Protein AF-A0A953R1S3-F1 (afdb_monomer_lite)

pLDDT: mean 83.06, std 13.64, range [42.0, 95.94]

Radius of gyration: 13.82 Å; chains: 1; bounding box: 31×22×37 Å

Sequence (80 aa):
MKKLDEGAPVVVGKAYDFVLWLLPKVENFPKAHRFTVGERLTTHGLDLLTSLVEAAYSREKAGLLDQASRKVNSTRLSDL

Foldseek 3Di:
DPDDDPQADPVLVVLVVVLVVLLVVLVPDDPVCSVPVVVLVNVLSVVLNVLSVCLRPDPPNPVSVVVSVVSVVVNDPPVD

Secondary structure (DSSP, 8-state):
-----TTS-HHHHHHHHHHHHHHHHHHTS-HHHIIIIIHHHHHHHHHHHHHHHHHHH-S-HHHHHHHHHHHHHHHSGGG-

Structure (mmCIF, N/CA/C/O backbone):
data_AF-A0A953R1S3-F1
#
_entry.id   AF-A0A953R1S3-F1
#
loop_
_atom_site.group_PDB
_atom_site.id
_atom_site.type_symbol
_atom_site.label_atom_id
_atom_site.label_alt_id
_atom_site.label_comp_id
_atom_site.label_asym_id
_atom_site.label_entity_id
_atom_site.label_seq_id
_atom_site.pdbx_PDB_ins_code
_atom_site.Cartn_x
_atom_site.Cartn_y
_atom_site.Cartn_z
_atom_site.occupancy
_atom_site.B_iso_or_equiv
_atom_site.auth_seq_id
_atom_site.auth_comp_id
_atom_site.auth_asym_id
_atom_site.auth_atom_id
_atom_site.pdbx_PDB_model_num
ATOM 1 N N . MET A 1 1 ? 8.158 -14.878 10.613 1.00 48.56 1 MET A N 1
ATOM 2 C CA . MET A 1 1 ? 6.921 -14.077 10.536 1.00 48.56 1 MET A CA 1
ATOM 3 C C . MET A 1 1 ? 6.750 -13.385 11.881 1.00 48.56 1 MET A C 1
ATOM 5 O O . MET A 1 1 ? 6.350 -14.031 12.841 1.00 48.56 1 MET A O 1
ATOM 9 N N . LYS A 1 2 ? 7.204 -12.133 12.013 1.00 46.47 2 LYS A N 1
ATOM 10 C CA . LYS A 1 2 ? 6.982 -11.364 13.245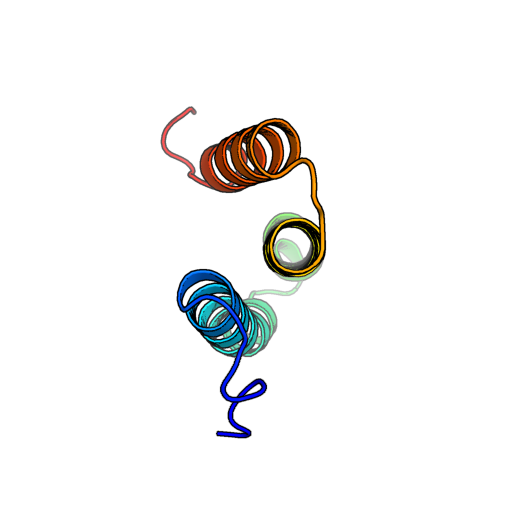 1.00 46.47 2 LYS A CA 1
ATOM 11 C C . LYS 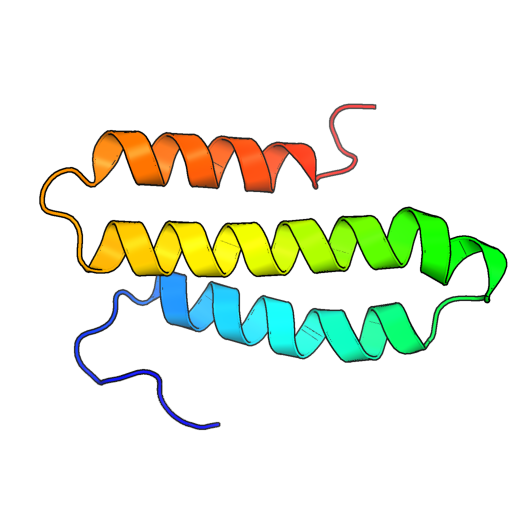A 1 2 ? 5.496 -11.013 13.232 1.00 46.47 2 LYS A C 1
ATOM 13 O O . LYS A 1 2 ? 5.080 -10.283 12.339 1.00 46.47 2 LYS A O 1
ATOM 18 N N . LYS A 1 3 ? 4.693 -11.623 14.111 1.00 50.91 3 LYS A N 1
ATOM 19 C CA . LYS A 1 3 ? 3.279 -11.254 14.242 1.00 50.91 3 LYS A CA 1
ATOM 20 C C . LYS A 1 3 ? 3.244 -9.747 14.499 1.00 50.91 3 LYS A C 1
ATOM 22 O O . LYS A 1 3 ? 3.818 -9.304 15.492 1.00 50.91 3 LYS A O 1
ATOM 27 N N . LEU A 1 4 ? 2.632 -8.979 13.597 1.00 56.69 4 LEU A N 1
ATOM 28 C CA . LEU A 1 4 ? 2.128 -7.668 13.988 1.00 56.69 4 LEU A CA 1
ATOM 29 C C . LEU A 1 4 ? 1.184 -7.887 15.174 1.00 56.69 4 LEU A C 1
ATOM 31 O O . LEU A 1 4 ? 0.479 -8.898 15.209 1.00 56.69 4 LEU A O 1
ATOM 35 N N . ASP A 1 5 ? 1.269 -6.988 16.148 1.00 59.75 5 ASP A N 1
ATOM 36 C CA . ASP A 1 5 ? 0.681 -7.087 17.484 1.00 59.75 5 ASP A CA 1
ATOM 37 C C . ASP A 1 5 ? -0.724 -7.715 17.488 1.00 59.75 5 ASP A C 1
ATOM 39 O O . ASP A 1 5 ? -1.547 -7.415 16.624 1.00 59.75 5 ASP A O 1
ATOM 43 N N . GLU A 1 6 ? -1.028 -8.557 18.483 1.00 58.56 6 GLU A N 1
ATOM 44 C CA . GLU A 1 6 ? -2.286 -9.328 18.586 1.00 58.56 6 GLU A CA 1
ATOM 45 C C . GLU A 1 6 ? -3.579 -8.476 18.606 1.00 58.56 6 GLU A C 1
ATOM 47 O O . GLU A 1 6 ? -4.675 -9.029 18.562 1.00 58.56 6 GLU A O 1
ATOM 52 N N . GLY A 1 7 ? -3.474 -7.141 18.612 1.00 70.38 7 GLY A N 1
ATOM 53 C CA . GLY A 1 7 ? -4.591 -6.194 18.508 1.00 70.38 7 GLY A CA 1
ATOM 54 C C . GLY A 1 7 ? -4.752 -5.488 17.152 1.00 70.38 7 GLY A C 1
ATOM 55 O O . GLY A 1 7 ? -5.702 -4.720 16.990 1.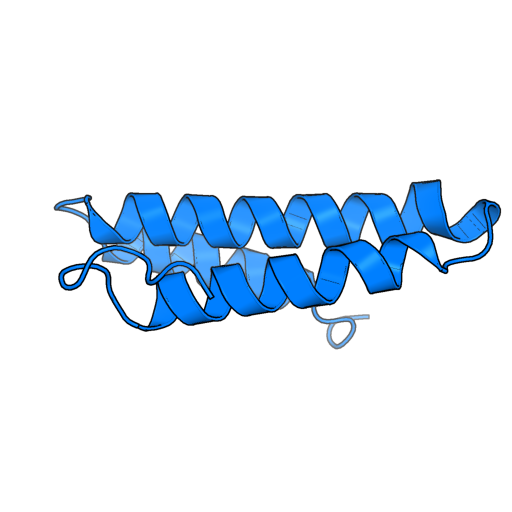00 70.38 7 GLY A O 1
ATOM 56 N N . ALA A 1 8 ? -3.859 -5.698 16.180 1.00 77.56 8 ALA A N 1
ATOM 57 C CA . ALA A 1 8 ? -3.951 -5.036 14.879 1.00 77.56 8 ALA A CA 1
ATOM 58 C C . ALA A 1 8 ? -5.030 -5.686 13.979 1.00 77.56 8 ALA A C 1
ATOM 60 O O . ALA A 1 8 ? -5.134 -6.915 13.921 1.00 77.56 8 ALA A O 1
ATOM 61 N N . PRO A 1 9 ? -5.822 -4.904 13.218 1.00 87.38 9 PRO A N 1
ATOM 62 C CA . PRO A 1 9 ? -6.778 -5.448 12.258 1.00 87.38 9 PRO A CA 1
ATOM 63 C C . PRO A 1 9 ? -6.107 -6.353 11.217 1.00 87.38 9 PRO A C 1
ATOM 65 O O . PRO A 1 9 ? -5.065 -6.010 10.661 1.00 87.38 9 PRO A O 1
ATOM 68 N N . VAL A 1 10 ? -6.758 -7.470 10.869 1.00 90.31 10 VAL A N 1
ATOM 69 C CA . VAL A 1 10 ? -6.243 -8.488 9.925 1.00 90.31 10 VAL A CA 1
ATOM 70 C C . VAL A 1 10 ? -5.761 -7.890 8.596 1.00 90.31 10 VAL A C 1
ATOM 72 O O . VAL A 1 10 ? -4.7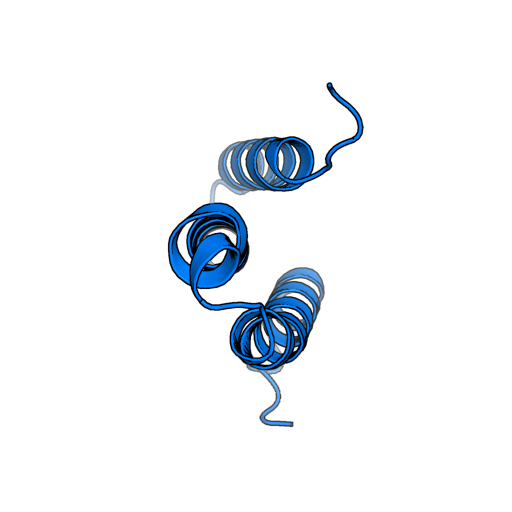93 -8.372 8.009 1.00 90.31 10 VAL A O 1
ATOM 75 N N . VAL A 1 11 ? -6.413 -6.827 8.114 1.00 88.88 11 VAL A N 1
ATOM 76 C CA . VAL A 1 11 ? -6.051 -6.157 6.855 1.00 88.88 11 VAL A CA 1
ATOM 77 C C . VAL A 1 11 ? -4.649 -5.534 6.891 1.00 88.88 11 VAL A C 1
ATOM 79 O O . VAL A 1 11 ? -3.963 -5.553 5.874 1.00 88.88 11 VAL A O 1
ATOM 82 N N . VAL A 1 12 ? -4.187 -5.065 8.056 1.00 92.19 12 VAL A N 1
ATOM 83 C CA . VAL A 1 12 ? -2.831 -4.526 8.239 1.00 92.19 12 VAL A CA 1
ATOM 84 C C . VAL A 1 12 ? -1.799 -5.638 8.065 1.00 92.19 12 VAL A C 1
ATOM 86 O O . VAL A 1 12 ? -0.837 -5.476 7.318 1.00 92.19 12 VAL A O 1
ATOM 89 N N . GLY A 1 13 ? -2.036 -6.797 8.689 1.00 92.88 13 GLY A N 1
ATOM 90 C CA . GLY A 1 13 ? -1.178 -7.974 8.532 1.00 92.88 13 GLY A CA 1
ATOM 91 C C . GLY A 1 13 ? -1.089 -8.429 7.074 1.00 92.88 13 GLY A C 1
ATOM 92 O O . GLY A 1 13 ? 0.003 -8.632 6.554 1.00 92.88 13 GLY A O 1
ATOM 93 N N . LYS A 1 14 ? -2.225 -8.479 6.369 1.00 93.00 14 LYS A N 1
ATOM 94 C CA . LYS A 1 14 ? -2.249 -8.829 4.939 1.00 93.00 14 LYS A CA 1
ATOM 95 C C . LYS A 1 14 ? -1.506 -7.822 4.059 1.00 93.00 14 LYS A C 1
ATOM 97 O O . LYS A 1 14 ? -0.839 -8.228 3.113 1.00 93.00 14 LYS A O 1
ATOM 102 N N . ALA A 1 15 ? -1.617 -6.526 4.348 1.00 92.88 15 ALA A N 1
ATOM 103 C CA . ALA A 1 15 ? -0.877 -5.498 3.621 1.00 92.88 15 ALA A CA 1
ATOM 104 C C . ALA A 1 15 ? 0.634 -5.599 3.872 1.00 92.88 15 ALA A C 1
ATOM 106 O O . ALA A 1 15 ? 1.422 -5.440 2.944 1.00 92.88 15 ALA A O 1
ATOM 107 N N . TYR A 1 16 ? 1.037 -5.929 5.100 1.00 94.69 16 TYR A N 1
ATOM 108 C CA . TYR A 1 16 ? 2.435 -6.175 5.436 1.00 94.69 16 TYR A CA 1
ATOM 109 C C . TYR A 1 16 ? 2.997 -7.386 4.683 1.00 94.69 16 TYR A C 1
ATOM 111 O O . TYR A 1 16 ? 4.040 -7.277 4.039 1.00 94.69 16 TYR A O 1
ATOM 119 N N . ASP A 1 17 ? 2.276 -8.510 4.692 1.00 94.88 17 ASP A N 1
ATOM 120 C CA . ASP A 1 17 ? 2.664 -9.713 3.950 1.00 94.88 17 ASP A CA 1
ATOM 121 C C . ASP A 1 17 ? 2.753 -9.439 2.440 1.00 94.88 17 ASP A C 1
ATOM 123 O O . ASP A 1 17 ? 3.674 -9.909 1.770 1.00 94.88 17 ASP A O 1
ATOM 127 N N . PHE A 1 18 ? 1.838 -8.624 1.902 1.00 94.00 18 PHE A N 1
ATOM 128 C CA . PHE A 1 18 ? 1.883 -8.177 0.511 1.00 94.00 18 PHE A CA 1
ATOM 129 C C . PHE A 1 18 ? 3.147 -7.366 0.199 1.00 94.00 18 PHE A C 1
ATOM 131 O O . PHE A 1 18 ? 3.822 -7.660 -0.786 1.00 94.00 18 PHE A O 1
ATOM 138 N N . VAL A 1 19 ? 3.503 -6.386 1.035 1.00 95.25 19 VAL A N 1
ATOM 139 C CA . VAL A 1 19 ? 4.727 -5.588 0.851 1.00 95.25 19 VAL A CA 1
ATOM 140 C C . VAL A 1 19 ? 5.974 -6.468 0.945 1.00 95.25 19 VAL A C 1
ATOM 142 O O . VAL A 1 19 ? 6.853 -6.371 0.088 1.00 95.25 19 VAL A O 1
ATOM 145 N N . LEU A 1 20 ? 6.036 -7.369 1.931 1.00 95.94 20 LEU A N 1
ATOM 146 C CA . LEU A 1 20 ? 7.140 -8.324 2.067 1.00 95.94 20 LEU A CA 1
ATOM 147 C C . LEU A 1 20 ? 7.289 -9.226 0.841 1.00 95.94 20 LEU A C 1
ATOM 149 O O . LEU A 1 20 ? 8.410 -9.537 0.446 1.00 95.94 20 LEU A O 1
ATOM 153 N N . TRP A 1 21 ? 6.179 -9.648 0.239 1.00 95.31 21 TRP A N 1
ATOM 154 C CA . TRP A 1 21 ? 6.196 -10.419 -1.000 1.00 95.31 21 TRP A CA 1
ATOM 155 C C . TRP A 1 21 ? 6.605 -9.567 -2.213 1.00 95.31 21 TRP A C 1
ATOM 157 O O . TRP A 1 21 ? 7.315 -10.055 -3.093 1.00 95.31 21 TRP A O 1
ATOM 167 N N . LEU A 1 22 ? 6.190 -8.299 -2.261 1.00 94.38 22 LEU A N 1
ATOM 168 C CA . LEU A 1 22 ? 6.408 -7.395 -3.390 1.00 94.38 22 LEU A CA 1
ATOM 169 C C . LEU A 1 22 ? 7.871 -6.967 -3.543 1.00 94.38 22 LEU A C 1
ATOM 171 O O . LEU A 1 22 ? 8.398 -7.002 -4.655 1.00 94.38 22 LEU A O 1
ATOM 175 N N . LEU A 1 23 ? 8.528 -6.575 -2.448 1.00 93.56 23 LEU A N 1
ATOM 176 C CA . LEU A 1 23 ? 9.903 -6.061 -2.462 1.00 93.56 23 LEU A CA 1
ATOM 177 C C . LEU A 1 23 ? 10.886 -6.972 -3.226 1.00 93.56 23 LEU A C 1
ATOM 179 O O . LEU A 1 23 ? 11.467 -6.508 -4.210 1.00 93.56 23 LEU A O 1
ATOM 183 N N . PRO A 1 24 ? 11.021 -8.276 -2.905 1.00 94.38 24 PRO A N 1
ATOM 184 C CA . PRO A 1 24 ? 11.934 -9.150 -3.637 1.00 94.38 24 PRO A CA 1
ATOM 185 C C . PRO A 1 24 ? 11.503 -9.370 -5.093 1.00 94.38 24 PR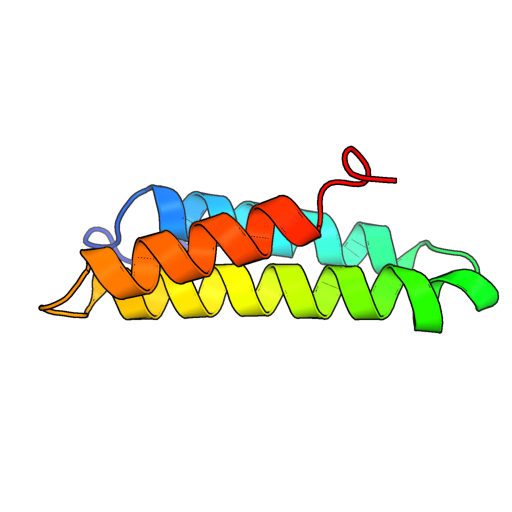O A C 1
ATOM 187 O O . PRO A 1 24 ? 12.338 -9.673 -5.942 1.00 94.38 24 PRO A O 1
ATOM 190 N N . LYS A 1 25 ? 10.218 -9.218 -5.442 1.00 93.69 25 LYS A N 1
ATOM 191 C CA . LYS A 1 25 ? 9.772 -9.310 -6.844 1.00 93.69 25 LYS A CA 1
ATOM 192 C C . LYS A 1 25 ? 10.238 -8.111 -7.656 1.00 93.69 25 LYS A C 1
ATOM 194 O O . LYS A 1 25 ? 10.779 -8.306 -8.743 1.00 93.69 25 LYS A O 1
ATOM 199 N N . VAL A 1 26 ? 10.093 -6.906 -7.109 1.00 92.50 26 VAL A N 1
ATOM 200 C CA . VAL A 1 26 ? 10.584 -5.669 -7.730 1.00 92.50 26 VAL A CA 1
ATOM 201 C C . VAL A 1 26 ? 12.102 -5.709 -7.909 1.00 92.50 26 VAL A C 1
ATOM 203 O O . VAL A 1 26 ? 12.621 -5.252 -8.928 1.00 92.50 26 VAL A O 1
ATOM 206 N N . GLU A 1 27 ? 12.827 -6.306 -6.964 1.00 89.94 27 GLU A N 1
ATOM 207 C CA . GLU A 1 27 ? 14.281 -6.430 -7.064 1.00 89.94 27 GLU A CA 1
ATOM 208 C C . GLU A 1 27 ? 14.768 -7.280 -8.244 1.00 89.94 27 GLU A C 1
ATOM 210 O O . GLU A 1 27 ? 15.887 -7.088 -8.724 1.00 89.94 27 GLU A O 1
ATOM 215 N N . ASN A 1 28 ? 13.926 -8.182 -8.743 1.00 92.00 28 ASN A N 1
ATOM 216 C CA . ASN A 1 28 ? 14.239 -9.044 -9.878 1.00 92.00 28 ASN A CA 1
ATOM 217 C C . ASN A 1 28 ? 13.869 -8.421 -11.236 1.00 92.00 28 ASN A C 1
ATOM 219 O O . ASN A 1 28 ? 14.050 -9.058 -12.274 1.00 92.00 28 ASN A O 1
ATOM 223 N N . PHE A 1 29 ? 13.348 -7.191 -11.269 1.00 90.25 29 PHE A N 1
ATOM 224 C CA . PHE A 1 29 ? 13.006 -6.533 -12.529 1.00 90.25 29 PHE A CA 1
ATOM 225 C C . PHE A 1 29 ? 14.259 -6.111 -13.311 1.00 90.25 29 PHE A C 1
ATOM 227 O O . PHE A 1 29 ? 15.258 -5.694 -12.710 1.00 90.25 29 PHE A O 1
ATOM 234 N N . PRO A 1 30 ? 14.202 -6.119 -14.661 1.00 91.75 30 PRO A N 1
ATOM 235 C CA . PRO A 1 30 ? 15.223 -5.485 -15.484 1.00 91.75 30 PRO A CA 1
ATOM 236 C C . PRO A 1 30 ? 15.435 -4.030 -15.054 1.00 91.75 30 PRO A C 1
ATOM 238 O O . PRO A 1 30 ? 14.476 -3.331 -14.719 1.00 91.75 30 PRO A O 1
ATOM 241 N N . LYS A 1 31 ? 16.682 -3.544 -15.103 1.00 87.31 31 LYS A N 1
ATOM 242 C CA . LYS A 1 31 ? 17.064 -2.204 -14.614 1.00 87.31 31 LYS A CA 1
ATOM 243 C C . LYS A 1 31 ? 16.152 -1.084 -15.144 1.00 87.31 31 LYS A C 1
ATOM 245 O O . LYS A 1 31 ? 15.786 -0.197 -14.381 1.00 87.31 31 LYS A O 1
ATOM 250 N N . ALA A 1 32 ? 15.740 -1.164 -16.411 1.00 87.00 32 ALA A N 1
ATOM 251 C CA . ALA A 1 32 ? 14.837 -0.199 -17.048 1.00 87.00 32 ALA A CA 1
ATOM 252 C C . ALA A 1 32 ? 13.432 -0.137 -16.407 1.00 87.00 32 ALA A C 1
ATOM 254 O O . ALA A 1 32 ? 12.816 0.925 -16.354 1.00 87.00 32 ALA A O 1
ATOM 255 N N . HIS A 1 33 ? 12.929 -1.259 -15.886 1.00 83.75 33 HIS A N 1
ATOM 256 C CA . HIS A 1 33 ? 11.608 -1.349 -15.256 1.00 83.75 33 HIS A CA 1
ATOM 257 C C . HIS A 1 33 ? 11.652 -1.174 -13.736 1.00 83.75 33 HIS A C 1
ATOM 259 O O . HIS A 1 33 ? 10.647 -0.802 -13.132 1.00 83.75 33 HIS A O 1
ATOM 265 N N . ARG A 1 34 ? 12.812 -1.399 -13.109 1.00 85.75 34 ARG A N 1
ATOM 266 C CA . ARG A 1 34 ? 13.000 -1.251 -11.659 1.00 85.75 34 ARG A CA 1
ATOM 267 C C . ARG A 1 34 ? 12.774 0.188 -11.187 1.00 85.75 34 ARG A C 1
ATOM 269 O O . ARG A 1 34 ? 12.039 0.390 -10.230 1.00 85.75 34 ARG A O 1
ATOM 276 N N . PHE A 1 35 ? 13.331 1.169 -11.900 1.00 84.00 35 PHE A N 1
ATOM 277 C CA . PHE A 1 35 ? 13.195 2.603 -11.586 1.00 84.00 35 PHE A CA 1
ATOM 278 C C . PHE A 1 35 ? 11.911 3.251 -12.124 1.00 84.00 35 PHE A C 1
ATOM 280 O O . PHE A 1 35 ? 11.724 4.450 -11.993 1.00 84.00 35 PHE A O 1
ATOM 287 N N . THR A 1 36 ? 11.042 2.492 -12.790 1.00 87.06 36 THR A N 1
ATOM 288 C CA . THR A 1 36 ? 9.777 3.023 -13.315 1.00 87.06 36 THR A CA 1
ATOM 289 C C . THR A 1 36 ? 8.608 2.325 -12.641 1.00 87.06 36 THR A C 1
ATOM 291 O O . THR A 1 36 ? 7.961 2.872 -11.753 1.00 87.06 36 THR A O 1
ATOM 294 N N . VAL A 1 37 ? 8.352 1.081 -13.028 1.00 86.69 37 VAL A N 1
ATOM 295 C CA . VAL A 1 37 ? 7.246 0.277 -12.504 1.00 86.69 37 VAL A CA 1
ATOM 296 C C . VAL A 1 37 ? 7.561 -0.219 -11.094 1.00 86.69 37 VAL A C 1
ATOM 298 O O . VAL A 1 37 ? 6.701 -0.175 -10.220 1.00 86.69 37 VAL A O 1
ATOM 301 N N . GLY A 1 38 ? 8.798 -0.658 -10.862 1.00 90.62 38 GLY A N 1
ATOM 302 C CA . GLY A 1 38 ? 9.231 -1.209 -9.580 1.00 90.62 38 GLY A CA 1
ATOM 303 C C . GLY A 1 38 ? 9.128 -0.216 -8.422 1.00 90.62 38 GLY A C 1
ATOM 304 O O . GLY A 1 38 ? 8.528 -0.524 -7.390 1.00 90.62 38 GLY A O 1
ATOM 305 N N . GLU A 1 39 ? 9.669 0.986 -8.609 1.00 90.19 39 GLU A N 1
ATOM 306 C CA . GLU A 1 39 ? 9.587 2.072 -7.630 1.00 90.19 39 GLU A CA 1
ATOM 307 C C . GLU A 1 39 ? 8.129 2.447 -7.336 1.00 90.19 39 GLU A C 1
ATOM 309 O O . GLU A 1 39 ? 7.717 2.409 -6.179 1.00 90.19 39 GLU A O 1
ATOM 314 N N . ARG A 1 40 ? 7.305 2.672 -8.372 1.00 90.31 40 ARG A N 1
ATOM 315 C CA . ARG A 1 40 ? 5.876 2.993 -8.205 1.00 90.31 40 ARG A CA 1
ATOM 316 C C . ARG A 1 40 ? 5.111 1.918 -7.435 1.00 90.31 40 ARG A C 1
ATOM 318 O O . ARG A 1 40 ? 4.337 2.246 -6.540 1.00 90.31 40 ARG A O 1
ATOM 325 N N . LEU A 1 41 ? 5.326 0.641 -7.757 1.00 91.19 41 LEU A N 1
ATOM 326 C CA . LEU A 1 41 ? 4.695 -0.471 -7.040 1.00 91.19 41 LEU A CA 1
ATOM 327 C C . LEU A 1 41 ? 5.113 -0.495 -5.568 1.00 91.19 41 LEU A C 1
ATOM 329 O O . LEU A 1 41 ? 4.264 -0.659 -4.693 1.00 91.19 41 LEU A O 1
ATOM 333 N N . THR A 1 42 ? 6.403 -0.298 -5.298 1.00 93.12 42 THR A N 1
ATOM 334 C CA . THR A 1 42 ? 6.951 -0.294 -3.937 1.00 93.12 42 THR A CA 1
ATOM 335 C C . THR A 1 42 ? 6.371 0.854 -3.116 1.00 93.12 42 THR A C 1
ATOM 337 O O . THR A 1 42 ? 5.859 0.620 -2.021 1.00 93.12 42 THR A O 1
ATOM 340 N N . THR A 1 43 ? 6.370 2.072 -3.664 1.00 93.31 43 THR A N 1
ATOM 341 C CA . THR A 1 43 ? 5.765 3.250 -3.033 1.00 93.31 43 THR A CA 1
ATOM 342 C C . THR A 1 43 ? 4.291 3.015 -2.732 1.00 93.31 43 THR A C 1
ATOM 344 O O . THR A 1 43 ? 3.860 3.215 -1.601 1.00 93.31 43 THR A O 1
ATOM 347 N N . HIS A 1 44 ? 3.509 2.520 -3.694 1.00 91.88 44 HIS A N 1
ATOM 348 C CA . HIS A 1 44 ? 2.086 2.282 -3.459 1.00 91.88 44 HIS A CA 1
ATOM 349 C C . HIS A 1 44 ? 1.812 1.174 -2.435 1.00 91.88 44 HIS A C 1
ATOM 351 O O . HIS A 1 44 ? 0.876 1.300 -1.645 1.00 91.88 44 HIS A O 1
ATOM 357 N N . GLY A 1 45 ? 2.617 0.108 -2.414 1.00 92.81 45 GLY A N 1
ATOM 358 C CA . GLY A 1 45 ? 2.508 -0.941 -1.401 1.00 92.81 45 GLY A CA 1
ATOM 359 C C . GLY A 1 45 ? 2.784 -0.417 0.011 1.00 92.81 45 GLY A C 1
ATOM 360 O O . GLY A 1 45 ? 2.031 -0.713 0.939 1.00 92.81 45 GLY A O 1
ATOM 361 N N . LEU A 1 46 ? 3.828 0.401 0.169 1.00 94.00 46 LEU A N 1
ATOM 362 C CA . LEU A 1 46 ? 4.177 1.026 1.449 1.00 94.00 46 LEU A CA 1
ATOM 363 C C . LEU A 1 46 ? 3.139 2.063 1.894 1.00 94.00 46 LEU A C 1
ATOM 365 O O . LEU A 1 46 ? 2.769 2.093 3.069 1.00 94.00 46 LEU A O 1
ATOM 369 N N . ASP A 1 47 ? 2.625 2.863 0.960 1.00 92.44 47 ASP A N 1
ATOM 370 C CA . ASP A 1 47 ? 1.553 3.823 1.219 1.00 92.44 47 ASP A CA 1
ATOM 371 C C . ASP A 1 47 ? 0.286 3.116 1.713 1.00 92.44 47 ASP A C 1
ATOM 373 O O . ASP A 1 47 ? -0.312 3.538 2.699 1.00 92.44 47 ASP A O 1
ATOM 377 N N . LEU A 1 48 ? -0.104 2.013 1.062 1.00 91.06 48 LEU A N 1
ATOM 378 C CA . LEU A 1 48 ? -1.235 1.192 1.490 1.00 91.06 48 LEU A CA 1
ATOM 379 C C . LEU A 1 48 ? -1.054 0.696 2.925 1.00 91.06 48 LEU A C 1
ATOM 381 O O . LEU A 1 48 ? -1.959 0.838 3.748 1.00 91.06 48 LEU A O 1
ATOM 385 N N . LEU A 1 49 ? 0.101 0.092 3.214 1.00 92.44 49 LEU A N 1
ATOM 386 C CA . LEU A 1 49 ? 0.394 -0.428 4.544 1.00 92.44 49 LEU A CA 1
ATOM 387 C C . LEU A 1 49 ? 0.285 0.686 5.590 1.00 92.44 49 LEU A C 1
ATOM 389 O O . LEU A 1 49 ? -0.396 0.508 6.598 1.00 92.44 49 LEU A O 1
ATOM 393 N N . THR A 1 50 ? 0.893 1.840 5.322 1.00 91.62 50 THR A N 1
ATOM 394 C CA . THR A 1 50 ? 0.882 2.986 6.238 1.00 91.62 50 THR A CA 1
ATOM 395 C C . THR A 1 50 ? -0.537 3.500 6.474 1.00 91.62 50 THR A C 1
ATOM 397 O O . THR A 1 50 ? -0.949 3.613 7.625 1.00 91.62 50 THR A O 1
ATOM 400 N N . SER A 1 51 ? -1.341 3.697 5.422 1.00 89.12 51 SER A N 1
ATOM 401 C CA . SER A 1 51 ? -2.735 4.145 5.569 1.00 89.12 51 SER A CA 1
ATOM 402 C C . SER A 1 51 ? -3.603 3.155 6.355 1.00 89.12 51 SER A C 1
ATOM 404 O O . SER A 1 51 ? -4.482 3.565 7.112 1.00 89.12 51 SER A O 1
ATOM 406 N N . LEU A 1 52 ? -3.366 1.846 6.217 1.00 90.00 52 LEU A N 1
ATOM 407 C CA . LEU A 1 52 ? -4.090 0.832 6.990 1.00 90.00 52 LEU A CA 1
ATOM 408 C C . LEU A 1 52 ? -3.660 0.801 8.459 1.00 90.00 52 LEU A C 1
ATOM 410 O O . LEU A 1 52 ? -4.507 0.604 9.331 1.00 90.00 52 LEU A O 1
ATOM 414 N N . VAL A 1 53 ? -2.371 1.012 8.740 1.00 90.88 53 VAL A N 1
ATOM 415 C CA . VAL A 1 53 ? -1.864 1.186 10.109 1.00 90.88 53 VAL A CA 1
ATOM 416 C C . VAL A 1 53 ? -2.496 2.427 10.740 1.00 90.88 53 VAL A C 1
ATOM 418 O O . VAL A 1 53 ? -3.065 2.333 11.823 1.00 90.88 53 VAL A O 1
ATOM 421 N N . GLU A 1 54 ? -2.491 3.568 10.055 1.00 89.00 54 GLU A N 1
ATOM 422 C CA . GLU A 1 54 ? -3.126 4.800 10.540 1.00 89.00 54 GLU A CA 1
ATOM 423 C C . GLU A 1 54 ? -4.623 4.599 10.815 1.00 89.00 54 GLU A C 1
ATOM 425 O O . GLU A 1 54 ? -5.117 4.956 11.887 1.00 89.00 54 GLU A O 1
ATOM 430 N N . ALA A 1 55 ? -5.346 3.946 9.900 1.00 88.75 55 ALA A N 1
ATOM 431 C CA . ALA A 1 55 ? -6.759 3.623 10.084 1.00 88.75 55 ALA A CA 1
ATOM 432 C C . ALA A 1 55 ? -7.013 2.693 11.284 1.00 88.75 55 ALA A C 1
ATOM 434 O O . ALA A 1 55 ? -8.052 2.801 11.939 1.00 88.75 55 ALA A O 1
ATOM 435 N N . ALA A 1 56 ? -6.083 1.785 11.593 1.00 87.94 56 ALA A N 1
ATOM 436 C CA . ALA A 1 56 ? -6.205 0.877 12.730 1.00 87.94 56 ALA A CA 1
ATOM 437 C C . ALA A 1 56 ? -6.196 1.619 14.076 1.00 87.94 56 ALA A C 1
ATOM 439 O O . ALA A 1 56 ? -6.961 1.249 14.971 1.00 87.94 56 ALA A O 1
ATOM 440 N N . TYR A 1 57 ? -5.387 2.676 14.191 1.00 86.00 57 TYR A N 1
ATOM 441 C CA . TYR A 1 57 ? -5.236 3.473 15.415 1.00 86.00 57 TYR A CA 1
ATOM 442 C C . TYR A 1 57 ? -6.071 4.767 15.427 1.00 86.00 57 TYR A C 1
ATOM 444 O O . TYR A 1 57 ? -6.175 5.422 16.465 1.00 86.00 57 TYR A O 1
ATOM 452 N N . SER A 1 58 ? -6.709 5.131 14.311 1.00 85.81 58 SER A N 1
ATOM 453 C CA . SER A 1 58 ? -7.594 6.297 14.223 1.00 85.81 58 SER A CA 1
ATOM 454 C C . SER A 1 58 ? -8.981 6.037 14.825 1.00 85.81 58 SER A C 1
ATOM 456 O O . SER A 1 58 ? -9.542 4.939 14.735 1.00 85.81 58 SER A O 1
ATOM 458 N N . ARG A 1 59 ? -9.583 7.087 15.399 1.00 78.44 59 ARG A N 1
ATOM 459 C CA . ARG A 1 59 ? -11.013 7.099 15.764 1.00 78.44 59 ARG A CA 1
ATOM 460 C C . ARG A 1 59 ? -11.907 7.305 14.538 1.00 78.44 59 ARG A C 1
ATOM 462 O O . ARG A 1 59 ? -13.023 6.799 14.511 1.00 78.44 59 ARG A O 1
ATOM 469 N N . GLU A 1 60 ? -11.402 7.998 13.519 1.00 81.81 60 GLU A N 1
ATOM 470 C CA . GLU A 1 60 ? -12.091 8.267 12.258 1.00 81.81 60 GLU A CA 1
ATOM 471 C C . GLU A 1 60 ? -11.538 7.351 11.159 1.00 81.81 60 GLU A C 1
ATOM 473 O O . GLU A 1 60 ? -10.559 7.652 10.478 1.00 81.81 60 GLU A O 1
ATOM 478 N N . LYS A 1 61 ? -12.143 6.167 11.034 1.00 82.62 61 LYS A N 1
ATOM 479 C CA . LYS A 1 61 ? -11.629 5.085 10.178 1.00 82.62 61 LYS A CA 1
ATOM 480 C C . LYS A 1 61 ? -12.136 5.160 8.742 1.00 82.62 61 LYS A C 1
ATOM 482 O O . LYS A 1 61 ? -11.425 4.769 7.825 1.00 82.62 61 LYS A O 1
ATOM 487 N N . ALA A 1 62 ? -13.360 5.649 8.543 1.00 82.56 62 ALA A N 1
ATOM 488 C CA . ALA A 1 62 ? -14.041 5.602 7.250 1.00 82.56 62 ALA A CA 1
ATOM 489 C C . ALA A 1 62 ? -13.286 6.381 6.159 1.00 82.56 62 ALA A C 1
ATOM 491 O O . ALA A 1 62 ? -13.025 5.823 5.096 1.00 82.56 62 ALA A O 1
ATOM 492 N N . GLY A 1 63 ? -12.862 7.619 6.442 1.00 83.00 63 GLY A N 1
ATOM 493 C CA . GLY A 1 63 ? -12.112 8.434 5.480 1.00 83.00 63 GLY A CA 1
ATOM 494 C C . GLY A 1 63 ? -10.755 7.829 5.105 1.00 83.00 63 GLY A C 1
ATOM 495 O O . GLY A 1 63 ? -10.396 7.789 3.928 1.00 83.00 63 GLY A O 1
ATOM 496 N N . LEU A 1 64 ? -10.034 7.281 6.089 1.00 80.06 64 LEU A N 1
ATOM 497 C CA . LEU A 1 64 ? -8.737 6.633 5.870 1.00 80.06 64 LEU A CA 1
ATOM 498 C C . LEU A 1 64 ? -8.871 5.335 5.060 1.00 80.06 64 LEU A C 1
ATOM 500 O O . LEU A 1 64 ? -8.071 5.075 4.163 1.00 80.06 64 LEU A O 1
ATOM 504 N N . LEU A 1 65 ? -9.907 4.534 5.326 1.00 82.12 65 LEU A N 1
ATOM 505 C CA . LEU A 1 65 ? -10.174 3.302 4.578 1.00 82.12 65 LEU A CA 1
ATOM 506 C C . LEU A 1 65 ? -10.606 3.578 3.134 1.00 82.12 65 LEU A C 1
ATOM 508 O O . LEU A 1 65 ? -10.209 2.846 2.226 1.00 82.12 65 LEU A O 1
ATOM 512 N N . ASP A 1 66 ? -11.385 4.630 2.905 1.00 85.69 66 ASP A N 1
ATOM 513 C CA . ASP A 1 66 ? -11.796 5.064 1.570 1.00 85.69 66 ASP A CA 1
ATOM 514 C C . ASP A 1 66 ? -10.588 5.567 0.753 1.00 85.69 66 ASP A C 1
ATOM 516 O O . ASP A 1 66 ? -10.377 5.168 -0.397 1.00 85.69 66 ASP A O 1
ATOM 520 N N . GLN A 1 67 ? -9.697 6.343 1.381 1.00 83.25 67 GLN A N 1
ATOM 521 C CA . GLN A 1 67 ? -8.425 6.744 0.777 1.00 83.25 67 GLN A CA 1
ATOM 522 C C . GLN A 1 67 ? -7.532 5.539 0.447 1.00 83.25 67 GLN A C 1
ATOM 524 O O . GLN A 1 67 ? -7.030 5.445 -0.676 1.00 83.25 67 GLN A O 1
ATOM 529 N N . ALA A 1 68 ? -7.363 4.604 1.388 1.00 82.06 68 ALA A N 1
ATOM 530 C CA . ALA A 1 68 ? -6.588 3.385 1.174 1.00 82.06 68 ALA A CA 1
ATOM 531 C C . ALA A 1 68 ? -7.171 2.546 0.023 1.00 82.06 68 ALA A C 1
ATOM 533 O O . ALA A 1 68 ? -6.429 2.091 -0.847 1.00 82.06 68 ALA A O 1
ATOM 534 N 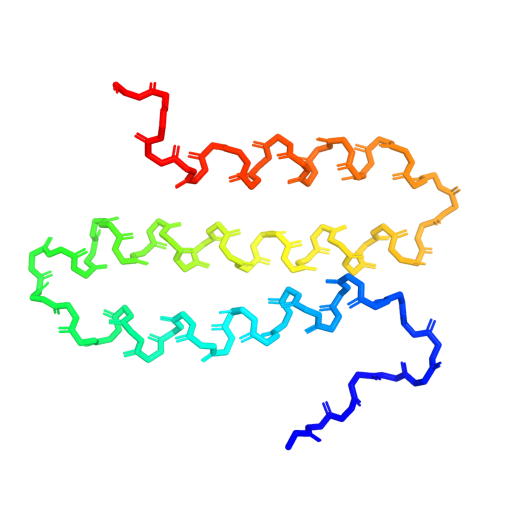N . SER A 1 69 ? -8.499 2.410 -0.039 1.00 83.62 69 SER A N 1
ATOM 535 C CA . SER A 1 69 ? -9.199 1.661 -1.091 1.00 83.62 69 SER A CA 1
ATOM 536 C C . SER A 1 69 ? -8.957 2.258 -2.477 1.00 83.62 69 SER A C 1
ATOM 538 O O . SER A 1 69 ? -8.578 1.537 -3.402 1.00 83.62 69 SER A O 1
ATOM 540 N N . ARG A 1 70 ? -9.087 3.585 -2.623 1.00 82.19 70 ARG A N 1
ATOM 541 C CA . ARG A 1 70 ? -8.754 4.279 -3.878 1.00 82.19 70 ARG A CA 1
ATOM 542 C C . ARG A 1 70 ? -7.302 4.055 -4.286 1.00 82.19 70 ARG A C 1
ATOM 544 O O . ARG A 1 70 ? -7.021 3.797 -5.455 1.00 82.19 70 ARG A O 1
ATOM 551 N N . LYS A 1 71 ? -6.381 4.129 -3.324 1.00 79.19 71 LYS A N 1
ATOM 552 C CA . LYS A 1 71 ? -4.946 4.009 -3.587 1.00 79.19 71 LYS A CA 1
ATOM 553 C C . LYS A 1 71 ? -4.576 2.604 -4.065 1.00 79.19 71 LYS A C 1
ATOM 555 O O . LYS A 1 71 ? -3.867 2.481 -5.058 1.00 79.19 71 LYS A O 1
ATOM 560 N N . VAL A 1 72 ? -5.151 1.553 -3.476 1.00 79.94 72 VAL A N 1
ATOM 561 C CA . VAL A 1 72 ? -5.015 0.175 -3.990 1.00 79.94 72 VAL A CA 1
ATOM 562 C C . VAL A 1 72 ? -5.586 0.039 -5.388 1.00 79.94 72 VAL A C 1
ATOM 564 O O . VAL A 1 72 ? -4.935 -0.546 -6.249 1.00 79.94 72 VAL A O 1
ATOM 567 N N . ASN A 1 73 ? -6.781 0.570 -5.636 1.00 79.81 73 ASN A N 1
ATOM 568 C CA . ASN A 1 73 ? -7.405 0.440 -6.948 1.00 79.81 73 ASN A CA 1
ATOM 569 C C . ASN A 1 73 ? -6.569 1.111 -8.044 1.00 79.81 73 ASN A C 1
ATOM 571 O O . ASN A 1 73 ? -6.379 0.498 -9.085 1.00 79.81 73 ASN A O 1
ATOM 575 N N . SER A 1 74 ? -5.929 2.254 -7.769 1.00 74.56 74 SER A N 1
ATOM 576 C CA . SER A 1 74 ? -5.016 2.898 -8.731 1.00 74.56 74 SER A CA 1
ATOM 577 C C . SER A 1 74 ? -3.771 2.075 -9.098 1.00 74.56 74 SER A C 1
ATOM 579 O O . SER A 1 74 ? -3.128 2.349 -10.108 1.00 74.56 74 SER A O 1
ATOM 581 N N . THR A 1 75 ? -3.415 1.061 -8.298 1.00 70.25 75 THR A N 1
ATOM 582 C CA . THR A 1 75 ? -2.322 0.130 -8.636 1.00 70.25 75 THR A CA 1
ATOM 583 C C . THR A 1 75 ? -2.758 -1.005 -9.549 1.00 70.25 75 THR A C 1
ATOM 585 O O . THR A 1 75 ? -1.910 -1.662 -10.157 1.00 70.25 75 THR A O 1
ATOM 588 N N . ARG A 1 76 ? -4.066 -1.264 -9.649 1.00 73.81 76 ARG A N 1
ATOM 589 C CA . ARG A 1 76 ? -4.590 -2.280 -10.552 1.00 73.81 76 ARG A CA 1
ATOM 590 C C . ARG A 1 76 ? -4.520 -1.714 -11.963 1.00 73.81 76 ARG A C 1
ATOM 592 O O . ARG A 1 76 ? -5.136 -0.708 -12.278 1.00 73.81 76 ARG A O 1
ATOM 599 N N . LEU A 1 77 ? -3.797 -2.413 -12.828 1.00 53.94 77 LEU A N 1
ATOM 600 C CA . LEU A 1 77 ? -3.698 -2.140 -14.265 1.00 53.94 77 LEU A CA 1
ATOM 601 C C . LEU A 1 77 ? -5.033 -2.323 -15.026 1.00 53.94 77 LEU A C 1
ATOM 603 O O . LEU A 1 77 ? -5.024 -2.343 -16.247 1.00 53.94 77 LEU A O 1
ATOM 607 N N . SER A 1 78 ? -6.163 -2.497 -14.330 1.00 46.66 78 SER A N 1
ATOM 608 C CA . SER A 1 78 ? -7.487 -2.729 -14.919 1.00 46.66 78 SER A CA 1
ATOM 609 C C . SER A 1 78 ? -8.181 -1.465 -15.436 1.00 46.66 78 SER A C 1
ATOM 611 O O . SER A 1 78 ? -9.216 -1.598 -16.077 1.00 46.66 78 SER A O 1
ATOM 613 N N . ASP A 1 79 ? -7.624 -0.280 -15.170 1.00 42.00 79 ASP A N 1
ATOM 614 C CA . ASP A 1 79 ? -8.188 1.014 -15.588 1.00 42.00 79 ASP A CA 1
ATOM 615 C C . ASP A 1 79 ? -7.365 1.696 -16.711 1.00 42.00 79 ASP A C 1
ATOM 617 O O . ASP A 1 79 ? -7.421 2.918 -16.866 1.00 42.00 79 ASP A O 1
ATOM 621 N N . LEU A 1 80 ? -6.587 0.922 -17.485 1.00 44.28 80 LEU A N 1
ATOM 622 C CA . LEU A 1 80 ? -5.966 1.345 -18.753 1.00 44.28 80 LEU A CA 1
ATOM 623 C C . LEU A 1 80 ? -6.603 0.630 -19.947 1.00 44.28 80 LEU A C 1
ATOM 625 O O . LEU A 1 80 ? -6.832 -0.595 -19.839 1.00 44.28 80 LEU A O 1
#